Protein AF-A0A7J7H2D0-F1 (afdb_monomer_lite)

pLDDT: mean 87.84, std 9.31, range [48.44, 95.44]

Organism: Camellia sinensis (NCBI:txid4442)

Foldseek 3Di:
DLVLLVLLLDAPVSLVVSLVVFADDPPDPDLTNLLVQCPDPDVVSVLSSLSSLCSNQQPVHPCNVVSVVSCVVSVVVVSLVCQCVPPDPSSNLSSQAPAEQDDQDQDDPRHGDGSYPPHLCQPDPDQVDARPPPRHGRVPDPGGDHDYDDPDDDDDPPPDD

Secondary structure (DSSP, 8-state):
-HHHHHHHTS-HHHHHHHHHHHSPPTT--S--HHHHHHT-S-HHHHHHHHHHHHHHH-TTSTTHHHHHHHHHHTTHHHHHHHGGG-S-HHHHHHHH-S-B---S-SEETTEEPTTSTT-GGG--S-TTS--TTT---TTT------B---SS----TT---

Radius of gy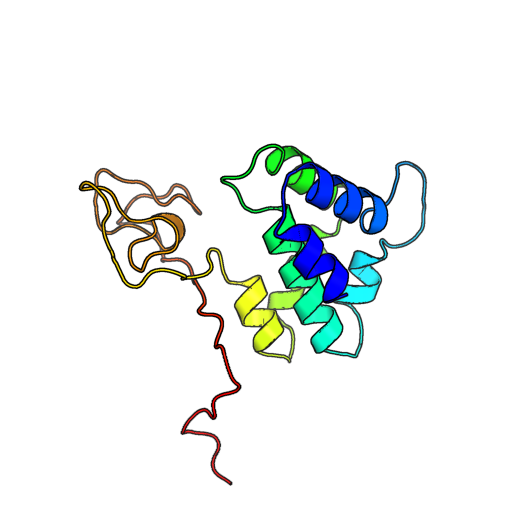ration: 17.08 Å; chains: 1; bounding box: 44×41×50 Å

Sequence (161 aa):
MYVLSNVASGNEFHKEAVTNQLFPQIGDNIQSIMIKLLQSNDSRLRTACVWTVVNLTFPSRPGAHSRVAKLQNACITSQLKDMLNDPCLDVKVRQMSVVQIEHSEMMERGKPKPGGLSDPRLGTIDQKIKCETCMANMAECPGHFGHLELAKPMFLIFLSF

Structure (mmCIF, N/CA/C/O backbone):
data_AF-A0A7J7H2D0-F1
#
_entry.id   AF-A0A7J7H2D0-F1
#
loop_
_atom_site.group_PDB
_atom_site.id
_atom_site.type_symbol
_atom_site.label_atom_id
_atom_site.label_alt_id
_atom_site.label_comp_id
_atom_site.label_asym_id
_atom_site.label_entity_id
_atom_site.label_seq_id
_atom_site.pdbx_PDB_ins_code
_atom_site.Cartn_x
_atom_site.Cartn_y
_atom_site.Cartn_z
_atom_site.occupancy
_atom_site.B_iso_or_equiv
_atom_site.auth_seq_id
_atom_site.auth_comp_id
_atom_site.auth_asym_id
_atom_site.auth_atom_id
_atom_site.pdbx_PDB_model_num
ATOM 1 N N . MET A 1 1 ? -12.792 6.284 9.889 1.00 90.50 1 MET A N 1
ATOM 2 C CA . MET A 1 1 ? -11.502 5.889 9.277 1.00 90.50 1 MET A CA 1
ATOM 3 C C . MET A 1 1 ? -11.389 6.210 7.797 1.00 90.50 1 MET A C 1
ATOM 5 O O . MET A 1 1 ? -10.421 6.865 7.452 1.00 90.50 1 MET A O 1
ATOM 9 N N . TYR A 1 2 ? -12.341 5.845 6.930 1.00 89.19 2 TYR A N 1
ATOM 10 C CA . TYR A 1 2 ? -12.249 6.176 5.494 1.00 89.19 2 TYR A CA 1
ATOM 11 C C . TYR A 1 2 ? -12.040 7.670 5.196 1.00 89.19 2 TYR A C 1
ATOM 13 O O . TYR A 1 2 ? -11.247 8.009 4.328 1.00 89.19 2 TYR A O 1
ATOM 21 N N . VAL A 1 3 ? -12.651 8.568 5.981 1.00 92.62 3 VAL A N 1
ATOM 22 C CA . VAL A 1 3 ? -12.385 10.017 5.891 1.00 92.62 3 VAL A CA 1
ATOM 23 C C . VAL A 1 3 ? -10.897 10.332 6.087 1.00 92.62 3 VAL A C 1
ATOM 25 O O . VAL A 1 3 ? -10.307 11.007 5.254 1.00 92.62 3 VAL A O 1
ATOM 28 N N . LEU A 1 4 ? -10.265 9.796 7.137 1.00 92.50 4 LEU A N 1
ATOM 29 C CA . LEU A 1 4 ? -8.832 9.998 7.395 1.00 92.50 4 LEU A CA 1
ATOM 30 C C . LEU A 1 4 ? -7.959 9.391 6.298 1.00 92.50 4 LEU A C 1
ATOM 32 O O . LEU A 1 4 ? -6.946 9.975 5.932 1.00 92.50 4 LEU A O 1
ATOM 36 N N . SER A 1 5 ? -8.376 8.254 5.743 1.00 92.06 5 SER A N 1
ATOM 37 C CA . SER A 1 5 ? -7.683 7.618 4.627 1.00 92.06 5 SER A CA 1
ATOM 38 C C . SER A 1 5 ? -7.681 8.491 3.368 1.00 92.06 5 SER A C 1
ATOM 40 O O . SER A 1 5 ? -6.636 8.657 2.737 1.00 92.06 5 SER A O 1
ATOM 42 N N . ASN A 1 6 ? -8.820 9.118 3.058 1.00 91.56 6 ASN A N 1
ATOM 43 C CA . ASN A 1 6 ? -8.947 10.065 1.951 1.00 91.56 6 ASN A CA 1
ATOM 44 C C . ASN A 1 6 ? -8.151 11.350 2.208 1.00 91.56 6 ASN A C 1
ATOM 46 O O . ASN A 1 6 ? -7.505 11.863 1.305 1.00 91.56 6 ASN A O 1
ATOM 50 N N . VAL A 1 7 ? -8.145 11.868 3.438 1.00 93.38 7 VAL A N 1
ATOM 51 C CA . VAL A 1 7 ? -7.307 13.029 3.784 1.00 93.38 7 VAL A CA 1
ATOM 52 C C . VAL A 1 7 ? -5.821 12.675 3.626 1.00 93.38 7 VAL A C 1
ATOM 54 O O . VAL A 1 7 ? -5.053 13.454 3.063 1.00 93.38 7 VAL A O 1
ATOM 57 N N . ALA A 1 8 ? -5.416 11.465 4.022 1.00 92.75 8 ALA A N 1
ATOM 58 C CA . ALA A 1 8 ? -4.039 10.992 3.909 1.00 92.75 8 ALA A CA 1
ATOM 59 C C . ALA A 1 8 ? -3.531 10.851 2.461 1.00 92.75 8 ALA A C 1
ATOM 61 O O . ALA A 1 8 ? -2.315 10.845 2.261 1.00 92.75 8 ALA A O 1
ATOM 62 N N . SER A 1 9 ? -4.393 10.769 1.441 1.00 89.94 9 SER A N 1
ATOM 63 C CA . SER A 1 9 ? -3.958 10.766 0.032 1.00 89.94 9 SER A CA 1
ATOM 64 C C . SER A 1 9 ? -3.591 12.167 -0.490 1.00 89.94 9 SER A C 1
ATOM 66 O O . SER A 1 9 ? -2.980 12.292 -1.553 1.00 89.94 9 SER A O 1
ATOM 68 N N . GLY A 1 10 ? -3.893 13.216 0.283 1.00 89.88 10 GLY A N 1
ATOM 69 C CA . GLY A 1 10 ? -3.629 14.610 -0.059 1.00 89.88 10 GLY A CA 1
ATOM 70 C C . GLY A 1 10 ? -2.156 15.043 -0.008 1.00 89.88 10 GLY A C 1
ATOM 71 O O . GLY A 1 10 ? -1.219 14.262 -0.211 1.00 89.88 10 GLY A O 1
ATOM 72 N N . ASN A 1 11 ? -1.955 16.344 0.224 1.00 91.31 11 ASN A N 1
ATOM 73 C CA . ASN A 1 11 ? -0.633 16.963 0.343 1.00 91.31 11 ASN A CA 1
ATOM 74 C C . ASN A 1 11 ? 0.019 16.679 1.714 1.00 91.31 11 ASN A C 1
ATOM 76 O O . ASN A 1 11 ? -0.566 16.030 2.581 1.00 91.31 11 ASN A O 1
ATOM 80 N N . GLU A 1 12 ? 1.241 17.171 1.917 1.00 91.00 12 GLU A N 1
ATOM 81 C CA . GLU A 1 12 ? 1.995 16.930 3.155 1.00 91.00 12 GLU A CA 1
ATOM 82 C C . GLU A 1 12 ? 1.320 17.502 4.406 1.00 91.00 12 GLU A C 1
ATOM 84 O O . GLU A 1 12 ? 1.329 16.843 5.442 1.00 91.00 12 GLU A O 1
ATOM 89 N N . PHE A 1 13 ? 0.649 18.652 4.298 1.00 92.56 13 PHE A N 1
ATOM 90 C CA . PHE A 1 13 ? -0.118 19.226 5.406 1.00 92.56 13 PHE A CA 1
ATOM 91 C C . PHE A 1 13 ? -1.247 18.285 5.857 1.00 92.56 13 PHE A C 1
ATOM 93 O O . PHE A 1 13 ? -1.410 18.020 7.047 1.00 92.56 13 PHE A O 1
ATOM 100 N N . HIS A 1 14 ? -1.986 17.702 4.907 1.00 94.19 14 HIS A N 1
ATOM 101 C CA . HIS A 1 14 ? -3.014 16.708 5.217 1.00 94.19 14 HIS A CA 1
ATOM 102 C C . HIS A 1 14 ? -2.424 15.448 5.865 1.00 94.19 14 HIS A C 1
ATOM 104 O O . HIS A 1 14 ? -2.972 14.937 6.843 1.00 94.19 14 HIS A O 1
ATOM 110 N N . LYS A 1 15 ? -1.292 14.949 5.351 1.00 92.81 15 LYS A N 1
ATOM 111 C CA . LYS A 1 15 ? -0.612 13.770 5.910 1.00 92.81 15 LYS A CA 1
ATOM 112 C C . LYS A 1 15 ? -0.113 14.024 7.329 1.00 92.81 15 LYS A C 1
ATOM 114 O O . LYS A 1 15 ? -0.237 13.143 8.179 1.00 92.81 15 LYS A O 1
ATOM 119 N N . GLU A 1 16 ? 0.434 15.203 7.601 1.00 90.88 16 GLU A N 1
ATOM 120 C CA . GLU A 1 16 ? 0.889 15.596 8.933 1.00 90.88 16 GLU A CA 1
ATOM 121 C C . GLU A 1 16 ? -0.277 15.696 9.921 1.00 90.88 16 GLU A C 1
ATOM 123 O O . GLU A 1 16 ? -0.198 15.125 11.009 1.00 90.88 16 GLU A O 1
ATOM 128 N N . ALA A 1 17 ? -1.396 16.305 9.519 1.00 92.06 17 ALA A N 1
ATOM 129 C CA . ALA A 1 17 ? -2.603 16.369 10.341 1.00 92.06 17 ALA A CA 1
ATOM 130 C C . ALA A 1 17 ? -3.123 14.969 10.716 1.00 92.06 17 ALA A C 1
ATOM 132 O O . ALA A 1 17 ? -3.376 14.691 11.889 1.00 92.06 17 ALA A O 1
ATOM 133 N N . VAL A 1 18 ? -3.206 14.052 9.743 1.00 93.00 18 VAL A N 1
ATOM 134 C CA . VAL A 1 18 ? -3.625 12.661 9.994 1.00 93.00 18 VAL A CA 1
ATOM 135 C C . VAL A 1 18 ? -2.618 11.928 10.887 1.00 93.00 18 VAL A C 1
ATOM 137 O O . VAL A 1 18 ? -3.017 11.208 11.801 1.00 93.00 18 VAL A O 1
ATOM 140 N N . THR A 1 19 ? -1.317 12.134 10.665 1.00 89.88 19 THR A N 1
ATOM 141 C CA . THR A 1 19 ? -0.243 11.559 11.494 1.00 89.88 19 THR A CA 1
ATOM 142 C C . THR A 1 19 ? -0.395 11.994 12.951 1.00 89.88 19 THR A C 1
ATOM 144 O O . THR A 1 19 ? -0.352 11.151 13.842 1.00 89.88 19 THR A O 1
ATOM 147 N N . ASN A 1 20 ? -0.623 13.286 13.197 1.00 88.00 20 ASN A N 1
ATOM 148 C CA . ASN A 1 20 ? -0.763 13.831 14.547 1.00 88.00 20 ASN A CA 1
ATOM 149 C C . ASN A 1 20 ? -2.016 13.324 15.271 1.00 88.00 20 ASN A C 1
ATOM 151 O O . ASN A 1 20 ? -2.011 13.222 16.496 1.00 88.00 20 ASN A O 1
ATOM 155 N N . GLN A 1 21 ? -3.071 12.993 14.525 1.00 88.38 21 GLN A N 1
ATOM 156 C CA . GLN A 1 21 ? -4.303 12.440 15.079 1.00 88.38 21 GLN A CA 1
ATOM 157 C C . GLN A 1 21 ? -4.204 10.938 15.388 1.00 88.38 21 GLN A C 1
ATOM 159 O O . GLN A 1 21 ? -4.846 10.460 16.322 1.00 88.38 21 GLN A O 1
ATOM 164 N N . LEU A 1 22 ? -3.461 10.176 14.582 1.00 86.81 22 LEU A N 1
ATOM 165 C CA . LEU A 1 22 ? -3.439 8.713 14.664 1.00 86.81 22 LEU A CA 1
ATOM 166 C C . LEU A 1 22 ? -2.260 8.160 15.467 1.00 86.81 22 LEU A C 1
ATOM 168 O O . LEU A 1 22 ? -2.384 7.106 16.101 1.00 86.81 22 LEU A O 1
ATOM 172 N N . PHE A 1 23 ? -1.104 8.817 15.407 1.00 82.12 23 PHE A N 1
ATOM 173 C CA . PHE A 1 23 ? 0.116 8.316 16.033 1.00 82.12 23 PHE A CA 1
ATOM 174 C C . PHE A 1 23 ? 0.235 8.872 17.454 1.00 82.12 23 PHE A C 1
ATOM 176 O O . PHE A 1 23 ? -0.196 9.998 17.708 1.00 82.12 23 PHE A O 1
ATOM 183 N N . PRO A 1 24 ? 0.787 8.087 18.394 1.00 71.94 24 PRO A N 1
ATOM 184 C CA . PRO A 1 24 ? 0.936 8.541 19.766 1.00 71.94 24 PRO A CA 1
ATOM 185 C C . PRO A 1 24 ? 1.871 9.752 19.804 1.00 71.94 24 PRO A C 1
ATOM 187 O O . PRO A 1 24 ? 2.918 9.765 19.149 1.00 71.94 24 PRO A O 1
ATOM 190 N N . GLN A 1 25 ? 1.483 10.769 20.568 1.00 68.19 25 GLN A N 1
ATOM 191 C CA . GLN A 1 25 ? 2.360 11.890 20.883 1.00 68.19 25 GLN A CA 1
ATOM 192 C C . GLN A 1 25 ? 3.326 11.465 21.997 1.00 68.19 25 GLN A C 1
ATOM 194 O O . GLN A 1 25 ? 3.032 10.556 22.778 1.00 68.19 25 GLN A O 1
ATOM 199 N N . ILE A 1 26 ? 4.511 12.076 22.041 1.00 57.38 26 ILE A N 1
ATOM 200 C CA . ILE A 1 26 ? 5.556 11.739 23.019 1.00 57.38 26 ILE A CA 1
ATOM 201 C C . ILE A 1 26 ? 4.973 11.871 24.437 1.00 57.38 26 ILE A C 1
ATOM 203 O O . ILE A 1 26 ? 4.645 12.977 24.855 1.00 57.38 26 ILE A O 1
ATOM 207 N N . GLY A 1 27 ? 4.859 10.752 25.163 1.00 56.28 27 GLY A N 1
ATOM 208 C CA . GLY A 1 27 ? 4.429 10.717 26.569 1.00 56.28 27 GLY A CA 1
ATOM 209 C C . GLY A 1 27 ? 3.152 9.926 26.871 1.00 56.28 27 GLY A C 1
ATOM 210 O O . GLY A 1 27 ? 2.916 9.622 28.038 1.00 56.28 27 GLY A O 1
ATOM 211 N N . ASP A 1 28 ? 2.363 9.527 25.869 1.00 55.59 28 ASP A N 1
ATOM 212 C CA . ASP A 1 28 ? 1.135 8.763 26.123 1.00 55.59 28 ASP A CA 1
ATOM 213 C C . ASP A 1 28 ? 1.398 7.252 26.194 1.00 55.59 28 ASP A C 1
ATOM 215 O O . ASP A 1 28 ? 1.671 6.589 25.196 1.00 55.59 28 ASP A O 1
ATOM 219 N N . ASN A 1 29 ? 1.227 6.680 27.390 1.00 50.59 29 ASN A N 1
ATOM 220 C CA . ASN A 1 29 ? 1.276 5.237 27.678 1.00 50.59 29 ASN A CA 1
ATOM 221 C C . ASN A 1 29 ? 0.042 4.468 27.137 1.00 50.59 29 ASN A C 1
ATOM 223 O O . ASN A 1 29 ? -0.299 3.376 27.593 1.00 50.59 29 ASN A O 1
ATOM 227 N N . ILE A 1 30 ? -0.691 5.072 26.200 1.00 56.03 30 ILE A N 1
ATOM 228 C CA . ILE A 1 30 ? -1.926 4.548 25.627 1.00 56.03 30 ILE A CA 1
ATOM 229 C C . ILE A 1 30 ? -1.545 3.832 24.334 1.00 56.03 30 ILE A C 1
ATOM 231 O O . ILE A 1 30 ? -0.935 4.435 23.453 1.00 56.03 30 ILE A O 1
ATOM 235 N N . GLN A 1 31 ? -1.931 2.555 24.195 1.00 63.59 31 GLN A N 1
ATOM 236 C CA . GLN A 1 31 ? -1.858 1.863 22.904 1.00 63.59 31 GLN A CA 1
ATOM 237 C C . GLN A 1 31 ? -2.393 2.789 21.812 1.00 63.59 31 GLN A C 1
ATOM 239 O O . GLN A 1 31 ? -3.543 3.237 21.900 1.00 63.59 31 GLN A O 1
ATOM 244 N N . SER A 1 32 ? -1.553 3.074 20.812 1.00 75.25 32 SER A N 1
ATOM 245 C CA . SER A 1 32 ? -1.904 3.955 19.701 1.00 75.25 32 SER A CA 1
ATOM 246 C C . SER A 1 32 ? -3.296 3.606 19.176 1.00 75.25 32 SER A C 1
ATOM 248 O O . SER A 1 32 ? -3.631 2.428 19.022 1.00 75.25 32 SER A O 1
ATOM 250 N N . ILE A 1 33 ? -4.101 4.627 18.867 1.00 86.25 33 ILE A N 1
ATOM 251 C CA . ILE A 1 33 ? -5.412 4.457 18.224 1.00 86.25 33 ILE A CA 1
ATOM 252 C C . ILE A 1 33 ? -5.283 3.532 17.001 1.00 86.25 33 ILE A C 1
ATOM 254 O O . ILE A 1 33 ? -6.161 2.706 16.767 1.00 86.25 33 ILE A O 1
ATOM 258 N N . MET A 1 34 ? -4.152 3.588 16.289 1.00 87.25 34 MET A N 1
ATOM 259 C CA . MET A 1 34 ? -3.829 2.676 15.191 1.00 87.25 34 MET A CA 1
ATOM 260 C C . MET A 1 34 ? -3.837 1.205 15.599 1.00 87.25 34 MET A C 1
ATOM 262 O O . MET A 1 34 ? -4.451 0.404 14.907 1.00 87.25 34 MET A O 1
ATOM 266 N N . ILE A 1 35 ? -3.211 0.834 16.718 1.00 88.88 35 ILE A N 1
ATOM 267 C CA . ILE A 1 35 ? -3.174 -0.561 17.184 1.00 88.88 35 ILE A CA 1
ATOM 268 C C . ILE A 1 35 ? -4.596 -1.045 17.479 1.00 88.88 35 ILE A C 1
ATOM 270 O O . ILE A 1 35 ? -4.994 -2.100 16.996 1.00 88.88 35 ILE A O 1
ATOM 274 N N . LYS A 1 36 ? -5.403 -0.230 18.171 1.00 90.19 36 LYS A N 1
ATOM 275 C CA . LYS A 1 36 ? -6.812 -0.556 18.454 1.00 90.19 36 LYS A CA 1
ATOM 276 C C . LYS A 1 36 ? -7.637 -0.737 17.177 1.00 90.19 36 LYS A C 1
ATOM 278 O O . LYS A 1 36 ? -8.496 -1.611 17.115 1.00 90.19 36 LYS A O 1
ATOM 283 N N . LEU A 1 37 ? -7.387 0.083 16.156 1.00 92.44 37 LEU A N 1
ATOM 284 C CA . LEU A 1 37 ? -8.061 -0.019 14.861 1.00 92.44 37 LEU A CA 1
ATOM 285 C C . LEU A 1 37 ? -7.614 -1.254 14.072 1.00 92.44 37 LEU A C 1
ATOM 287 O O . LEU A 1 37 ? -8.461 -1.926 13.490 1.00 92.44 37 LEU A O 1
ATOM 291 N N . LEU A 1 38 ? -6.316 -1.571 14.082 1.00 92.44 38 LEU A N 1
ATOM 292 C CA . LEU A 1 38 ? -5.752 -2.770 13.455 1.00 92.44 38 LEU A CA 1
ATOM 293 C C . LEU A 1 38 ? -6.218 -4.057 14.148 1.00 92.44 38 LEU A C 1
ATOM 295 O O . LEU A 1 38 ? -6.355 -5.075 13.487 1.00 92.44 38 LEU A O 1
ATOM 299 N N . GLN A 1 39 ? -6.524 -4.010 15.444 1.00 93.06 39 GLN A N 1
ATOM 300 C CA . GLN A 1 39 ? -7.057 -5.139 16.217 1.00 93.06 39 GLN A CA 1
ATOM 301 C C . GLN A 1 39 ? -8.595 -5.168 16.278 1.00 93.06 39 GLN A C 1
ATOM 303 O O . GLN A 1 39 ? -9.176 -5.981 16.994 1.00 93.06 39 GLN A O 1
ATOM 308 N N . SER A 1 40 ? -9.283 -4.276 15.559 1.00 95.06 40 SER A N 1
ATOM 309 C CA . SER A 1 40 ? -10.747 -4.215 15.580 1.00 95.06 40 SER A CA 1
ATOM 310 C C . SER A 1 40 ? -11.371 -5.480 14.993 1.00 95.06 40 SER A C 1
ATOM 312 O O . SER A 1 40 ? -10.874 -6.010 14.006 1.00 95.06 40 SER A O 1
ATOM 314 N N . ASN A 1 41 ? -12.523 -5.912 15.513 1.00 95.06 41 ASN A N 1
ATOM 315 C CA . ASN A 1 41 ? -13.297 -7.010 14.921 1.00 95.06 41 ASN A CA 1
ATOM 316 C C . ASN A 1 41 ? -13.860 -6.661 13.528 1.00 95.06 41 ASN A C 1
ATOM 318 O O . ASN A 1 41 ? -14.067 -7.558 12.711 1.00 95.06 41 ASN A O 1
ATOM 322 N N . ASP A 1 42 ? -14.064 -5.373 13.221 1.00 95.44 42 ASP A N 1
ATOM 323 C CA . ASP A 1 42 ? -14.553 -4.926 11.912 1.00 95.44 42 ASP A CA 1
ATOM 324 C C . ASP A 1 42 ? -13.408 -4.906 10.889 1.00 95.44 42 ASP A C 1
ATOM 326 O O . ASP A 1 42 ? -12.510 -4.059 10.947 1.00 95.44 42 ASP A O 1
ATOM 330 N N . SER A 1 43 ? -13.456 -5.817 9.916 1.00 94.62 43 SER A N 1
ATOM 331 C CA . SER A 1 43 ? -12.453 -5.898 8.850 1.00 94.62 43 SER A CA 1
ATOM 332 C C . SER A 1 43 ? -12.347 -4.610 8.041 1.00 94.62 43 SER A C 1
ATOM 334 O O . SER A 1 43 ? -11.256 -4.261 7.603 1.00 94.62 43 SER A O 1
ATOM 336 N N . ARG A 1 44 ? -13.430 -3.839 7.894 1.00 93.38 44 ARG A N 1
ATOM 337 C CA . ARG A 1 44 ? -13.416 -2.567 7.156 1.00 93.38 44 ARG A CA 1
ATOM 338 C C . ARG A 1 44 ? -12.577 -1.520 7.876 1.00 93.38 44 ARG A C 1
ATOM 340 O O . ARG A 1 44 ? -11.883 -0.737 7.228 1.00 93.38 44 ARG A O 1
ATOM 347 N N . LEU A 1 45 ? -12.606 -1.512 9.213 1.00 94.75 45 LEU A N 1
ATOM 348 C CA . LEU A 1 45 ? -11.756 -0.627 10.011 1.00 94.75 45 LEU A CA 1
ATOM 349 C C . LEU A 1 45 ? -10.286 -1.013 9.873 1.00 94.75 45 LEU A C 1
ATOM 351 O O . LEU A 1 45 ? -9.464 -0.125 9.641 1.00 94.75 45 LEU A O 1
ATOM 355 N N . ARG A 1 46 ? -9.974 -2.313 9.931 1.00 95.38 46 ARG A N 1
ATOM 356 C CA . ARG A 1 46 ? -8.615 -2.831 9.717 1.00 95.38 46 ARG A CA 1
ATOM 357 C C . ARG A 1 46 ? -8.091 -2.469 8.328 1.00 95.38 46 ARG A C 1
ATOM 359 O O . ARG A 1 46 ? -7.039 -1.844 8.216 1.00 95.38 46 ARG A O 1
ATOM 366 N N . THR A 1 47 ? -8.871 -2.745 7.286 1.00 93.06 47 THR A N 1
ATOM 367 C CA . THR A 1 47 ? -8.559 -2.409 5.890 1.00 93.06 47 THR A CA 1
ATOM 368 C C . THR A 1 47 ? -8.302 -0.914 5.705 1.00 93.06 47 THR A C 1
ATOM 370 O O . THR A 1 47 ? -7.262 -0.526 5.175 1.00 93.06 47 THR A O 1
ATOM 373 N N . ALA A 1 48 ? -9.210 -0.053 6.178 1.00 93.25 48 ALA A N 1
ATOM 374 C CA . ALA A 1 48 ? -9.046 1.397 6.074 1.00 93.25 48 ALA A CA 1
ATOM 375 C C . ALA A 1 48 ? -7.830 1.906 6.863 1.00 93.25 48 ALA A C 1
ATOM 377 O O . ALA A 1 48 ? -7.193 2.882 6.463 1.00 93.25 48 ALA A O 1
ATOM 378 N N . CYS A 1 49 ? -7.504 1.265 7.987 1.00 94.19 49 CYS A N 1
ATOM 379 C CA . CYS A 1 49 ? -6.344 1.601 8.803 1.00 94.19 49 CYS A CA 1
ATOM 380 C C . CYS A 1 49 ? -5.034 1.276 8.067 1.00 94.19 49 CYS A C 1
ATOM 382 O O . CYS A 1 49 ? -4.212 2.177 7.902 1.00 94.19 49 CYS A O 1
ATOM 384 N N . VAL A 1 50 ? -4.890 0.057 7.528 1.00 93.25 50 VAL A N 1
ATOM 385 C CA . VAL A 1 50 ? -3.744 -0.335 6.682 1.00 93.25 50 VAL A CA 1
ATOM 386 C C . VAL A 1 50 ? -3.614 0.604 5.480 1.00 93.25 50 VAL A C 1
ATOM 388 O O . VAL A 1 50 ? -2.536 1.133 5.222 1.00 93.25 50 VAL A O 1
ATOM 391 N N . TRP A 1 51 ? -4.724 0.914 4.805 1.00 91.56 51 TRP A N 1
ATOM 392 C CA . TRP A 1 51 ? -4.729 1.834 3.664 1.00 91.56 51 TRP A CA 1
ATOM 393 C C . TRP A 1 51 ? -4.265 3.249 4.025 1.00 91.56 51 TRP A C 1
ATOM 395 O O . TRP A 1 51 ? -3.492 3.881 3.308 1.00 91.56 51 TRP A O 1
ATOM 405 N N . THR A 1 52 ? -4.690 3.743 5.189 1.00 93.00 52 THR A N 1
ATOM 406 C CA . THR A 1 52 ? -4.233 5.040 5.701 1.00 93.00 52 THR A CA 1
ATOM 407 C C . THR A 1 52 ? -2.724 5.034 5.942 1.00 93.00 52 THR A C 1
ATOM 409 O O . THR A 1 52 ? -2.061 6.000 5.572 1.00 93.00 52 THR A O 1
ATOM 412 N N . VAL A 1 53 ? -2.160 3.952 6.496 1.00 91.50 53 VAL A N 1
ATOM 413 C CA . VAL A 1 53 ? -0.702 3.818 6.663 1.00 91.50 53 VAL A CA 1
ATOM 414 C C . VAL A 1 53 ? 0.005 3.892 5.316 1.00 91.50 53 VAL A C 1
ATOM 416 O O . VAL A 1 53 ? 0.916 4.704 5.180 1.00 91.50 53 VAL A O 1
ATOM 419 N N . VAL A 1 54 ? -0.448 3.125 4.320 1.00 89.00 54 VAL A N 1
ATOM 420 C CA . VAL A 1 54 ? 0.130 3.128 2.963 1.00 89.00 54 VAL A CA 1
ATOM 421 C C . VAL A 1 54 ? 0.146 4.543 2.376 1.00 89.00 54 VAL A C 1
ATOM 423 O O . VAL A 1 54 ? 1.190 5.013 1.918 1.00 89.00 54 VAL A O 1
ATOM 426 N N . ASN A 1 55 ? -0.973 5.266 2.470 1.00 89.88 55 ASN A N 1
ATOM 427 C CA . ASN A 1 55 ? -1.068 6.645 1.989 1.00 89.88 55 ASN A CA 1
ATOM 428 C C . ASN A 1 55 ? -0.100 7.589 2.717 1.00 89.88 55 ASN A C 1
ATOM 430 O O . ASN A 1 55 ? 0.473 8.490 2.098 1.00 89.88 55 ASN A O 1
ATOM 434 N N . LEU A 1 56 ? 0.116 7.397 4.019 1.00 90.12 56 LEU A N 1
ATOM 435 C CA . LEU A 1 56 ? 1.075 8.185 4.789 1.00 90.12 56 LEU A CA 1
ATOM 436 C C . LEU A 1 56 ? 2.525 7.836 4.422 1.00 90.12 56 LEU A C 1
ATOM 4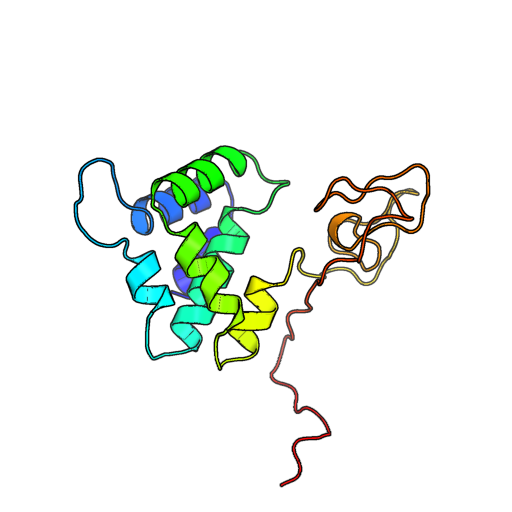38 O O . LEU A 1 56 ? 3.357 8.735 4.327 1.00 90.12 56 LEU A O 1
ATOM 442 N N . THR A 1 57 ? 2.859 6.571 4.185 1.00 88.31 57 THR A N 1
ATOM 443 C CA . THR A 1 57 ? 4.254 6.115 4.044 1.00 88.31 57 THR A CA 1
ATOM 444 C C . THR A 1 57 ? 4.726 5.938 2.606 1.00 88.31 57 THR A C 1
ATOM 446 O O . THR A 1 57 ? 5.787 5.356 2.391 1.00 88.31 57 THR A O 1
ATOM 449 N N . PHE A 1 58 ? 3.972 6.423 1.619 1.00 82.56 58 PHE A N 1
ATOM 450 C CA . PHE A 1 58 ? 4.339 6.267 0.213 1.00 82.56 58 PHE A CA 1
ATOM 451 C C . PHE A 1 58 ? 5.749 6.838 -0.079 1.00 82.56 58 PHE A C 1
ATOM 453 O O . PHE A 1 58 ? 5.955 8.036 0.141 1.00 82.56 58 PHE A O 1
ATOM 460 N N . PRO A 1 59 ? 6.713 6.034 -0.584 1.00 72.56 59 PRO A N 1
ATOM 461 C CA . PRO A 1 59 ? 8.138 6.395 -0.596 1.00 72.56 59 PRO A CA 1
ATOM 462 C C . PRO A 1 59 ? 8.476 7.655 -1.394 1.00 72.56 59 PRO A C 1
ATOM 464 O O . PRO A 1 59 ? 9.340 8.428 -0.996 1.00 72.56 59 PRO A O 1
ATOM 467 N N . SER A 1 60 ? 7.775 7.898 -2.503 1.00 73.56 60 SER A N 1
ATOM 468 C CA . SER A 1 60 ? 8.049 9.034 -3.392 1.00 73.56 60 SER A CA 1
ATOM 469 C C . SER A 1 60 ? 7.592 10.386 -2.828 1.00 73.56 60 SER A C 1
ATOM 471 O O . SER A 1 60 ? 7.770 11.411 -3.484 1.00 73.56 60 SER A O 1
ATOM 473 N N . ARG A 1 61 ? 6.949 10.417 -1.650 1.00 79.19 61 ARG A N 1
ATOM 474 C CA . ARG A 1 61 ? 6.432 11.649 -1.038 1.00 79.19 61 ARG A CA 1
ATOM 475 C C . ARG A 1 61 ? 7.416 12.212 -0.000 1.00 79.19 61 ARG A C 1
ATOM 477 O O . ARG A 1 61 ? 7.979 11.440 0.781 1.00 79.19 61 ARG A O 1
ATOM 484 N N . PRO A 1 62 ? 7.594 13.547 0.074 1.00 83.38 62 PRO A N 1
ATOM 485 C CA . PRO A 1 62 ? 8.385 14.177 1.130 1.00 83.38 62 PRO A CA 1
ATOM 486 C C . PRO A 1 62 ? 7.928 13.731 2.527 1.00 83.38 62 PRO A C 1
ATOM 488 O O . PRO A 1 62 ? 6.771 13.377 2.733 1.00 83.38 62 PRO A O 1
ATOM 491 N N . GLY A 1 63 ? 8.841 13.684 3.497 1.00 84.62 63 GLY A N 1
ATOM 492 C CA . GLY A 1 63 ? 8.507 13.324 4.882 1.00 84.62 63 GLY A CA 1
ATOM 493 C C . GLY A 1 63 ? 8.104 11.859 5.122 1.00 84.62 63 GLY A C 1
ATOM 494 O O . GLY A 1 63 ? 7.879 11.487 6.276 1.00 84.62 63 GLY A O 1
ATOM 495 N N . ALA A 1 64 ? 8.054 11.005 4.087 1.00 85.94 64 ALA A N 1
ATOM 496 C CA . ALA A 1 64 ? 7.706 9.589 4.228 1.00 85.94 64 ALA A CA 1
ATOM 497 C C . ALA A 1 64 ? 8.655 8.860 5.188 1.00 85.94 64 ALA A C 1
ATOM 499 O O . ALA A 1 64 ? 8.189 8.182 6.101 1.00 85.94 64 ALA A O 1
ATOM 500 N N . HIS A 1 65 ? 9.969 9.080 5.066 1.00 86.19 65 HIS A N 1
ATOM 501 C CA . HIS A 1 65 ? 10.970 8.500 5.969 1.00 86.19 65 HIS A CA 1
ATOM 502 C C . HIS A 1 65 ? 10.729 8.868 7.440 1.00 86.19 65 HIS A C 1
ATOM 504 O O . HIS A 1 65 ? 10.751 7.993 8.302 1.00 86.19 65 HIS A O 1
ATOM 510 N N . SER A 1 66 ? 10.419 10.135 7.733 1.00 88.06 66 SER A N 1
ATOM 511 C CA . SER A 1 66 ? 10.117 10.586 9.097 1.00 88.06 66 SER A CA 1
ATOM 512 C C . SER A 1 66 ? 8.850 9.929 9.649 1.00 88.06 66 SER A C 1
ATOM 514 O O . SER A 1 66 ? 8.801 9.566 10.823 1.00 88.06 66 SER A O 1
ATOM 516 N N . ARG A 1 67 ? 7.822 9.730 8.813 1.00 89.56 67 ARG A N 1
ATOM 517 C CA . ARG A 1 67 ? 6.590 9.025 9.210 1.00 89.56 67 ARG A CA 1
ATOM 518 C C . ARG A 1 67 ? 6.829 7.534 9.440 1.00 89.56 67 ARG A C 1
ATOM 520 O O . ARG A 1 67 ? 6.313 6.992 10.414 1.00 89.56 67 ARG A O 1
ATOM 527 N N . VAL A 1 68 ? 7.650 6.892 8.609 1.00 88.50 68 VAL A N 1
ATOM 528 C CA . VAL A 1 68 ? 8.076 5.498 8.811 1.00 88.50 68 VAL A CA 1
ATOM 529 C C . VAL A 1 68 ? 8.841 5.352 10.127 1.00 88.50 68 VAL A C 1
ATOM 531 O O . VAL A 1 68 ? 8.532 4.450 10.902 1.00 88.50 68 VAL A O 1
ATOM 534 N N . ALA A 1 69 ? 9.758 6.272 10.439 1.00 86.69 69 ALA A N 1
ATOM 535 C CA . ALA A 1 69 ? 10.474 6.270 11.714 1.00 86.69 69 ALA A CA 1
ATOM 536 C C . ALA A 1 69 ? 9.518 6.420 12.914 1.00 86.69 69 ALA A C 1
ATOM 538 O O . ALA A 1 69 ? 9.638 5.692 13.897 1.00 86.69 69 ALA A O 1
ATOM 539 N N . LYS A 1 70 ? 8.505 7.297 12.821 1.00 86.69 70 LYS A N 1
ATOM 540 C CA . LYS A 1 70 ? 7.456 7.418 13.854 1.00 86.69 70 LYS A CA 1
ATOM 541 C C . LYS A 1 70 ? 6.677 6.110 14.047 1.00 86.69 70 LYS A C 1
ATOM 543 O O . LYS A 1 70 ? 6.450 5.707 15.183 1.00 86.69 70 LYS A O 1
ATOM 548 N N . LEU A 1 71 ? 6.303 5.429 12.961 1.00 84.94 71 LEU A N 1
ATOM 549 C CA . LEU A 1 71 ? 5.615 4.131 13.024 1.00 84.94 71 LEU A CA 1
ATOM 550 C C . LEU A 1 71 ? 6.474 3.042 13.673 1.00 84.94 71 LEU A C 1
ATOM 552 O O . LEU A 1 71 ? 5.958 2.233 14.446 1.00 84.94 71 LEU A O 1
ATOM 556 N N . GLN A 1 72 ? 7.772 3.022 13.357 1.00 85.88 72 GLN A N 1
ATOM 557 C CA . GLN A 1 72 ? 8.739 2.096 13.947 1.00 85.88 72 GLN A CA 1
ATOM 558 C C . GLN A 1 72 ? 8.887 2.337 15.452 1.00 85.88 72 GLN A C 1
ATOM 560 O O . GLN A 1 72 ? 8.773 1.391 16.226 1.00 85.88 72 GLN A O 1
ATOM 565 N N . ASN A 1 73 ? 9.042 3.595 15.868 1.00 80.50 73 ASN A N 1
ATOM 566 C CA . ASN A 1 73 ? 9.179 3.967 17.279 1.00 80.50 73 ASN A CA 1
ATOM 567 C C . ASN A 1 73 ? 7.905 3.706 18.097 1.00 80.50 73 ASN A C 1
ATOM 569 O O . ASN A 1 73 ? 7.984 3.450 19.293 1.00 80.50 73 ASN A O 1
ATOM 573 N N . ALA A 1 74 ? 6.733 3.750 17.461 1.00 79.62 74 ALA A N 1
ATOM 574 C CA . ALA A 1 74 ? 5.449 3.480 18.102 1.00 79.62 74 ALA A CA 1
ATOM 575 C C . ALA A 1 74 ? 5.091 1.980 18.178 1.00 79.62 74 ALA A C 1
ATOM 577 O O . ALA A 1 74 ? 3.964 1.649 18.545 1.00 79.62 74 ALA A O 1
ATOM 578 N N . CYS A 1 75 ? 5.998 1.073 17.787 1.00 80.38 75 CYS A N 1
ATOM 579 C CA . CYS A 1 75 ? 5.761 -0.376 17.717 1.00 80.38 75 CYS A CA 1
ATOM 580 C C . CYS A 1 75 ? 4.541 -0.778 16.860 1.00 80.38 75 CYS A C 1
ATOM 582 O O . CYS A 1 75 ? 3.998 -1.867 17.014 1.00 80.38 75 CYS A O 1
ATOM 584 N N . ILE A 1 76 ? 4.101 0.077 15.929 1.00 86.38 76 ILE A N 1
ATOM 585 C CA . ILE A 1 76 ? 2.960 -0.211 15.040 1.00 86.38 76 ILE A CA 1
ATOM 586 C C . ILE A 1 76 ? 3.376 -1.207 13.944 1.00 86.38 76 ILE A C 1
ATOM 588 O O . ILE A 1 76 ? 2.553 -1.945 13.407 1.00 86.38 76 ILE A O 1
ATOM 592 N N . THR A 1 77 ? 4.668 -1.261 13.615 1.00 85.94 77 THR A N 1
ATOM 593 C CA . THR A 1 77 ? 5.207 -2.115 12.548 1.00 85.94 77 THR A CA 1
ATOM 594 C C . THR A 1 77 ? 5.069 -3.610 12.821 1.00 85.94 77 THR A C 1
ATOM 596 O O . THR A 1 77 ? 4.886 -4.360 11.865 1.00 85.94 77 THR A O 1
ATOM 599 N N . SER A 1 78 ? 5.128 -4.060 14.080 1.00 87.38 78 SER A N 1
ATOM 600 C CA . SER A 1 78 ? 4.854 -5.461 14.432 1.00 87.38 78 SER A CA 1
ATOM 601 C C . SER A 1 78 ? 3.391 -5.806 14.169 1.00 87.38 78 SER A C 1
ATOM 603 O O . SER A 1 78 ? 3.117 -6.743 13.429 1.00 87.38 78 SER A O 1
ATOM 605 N N . GLN A 1 79 ? 2.467 -4.970 14.650 1.00 90.31 79 GLN A N 1
ATOM 606 C CA . GLN A 1 79 ? 1.038 -5.160 14.412 1.00 90.31 79 GLN A CA 1
ATOM 607 C C . GLN A 1 79 ? 0.699 -5.164 12.915 1.00 90.31 79 GLN A C 1
ATOM 609 O O . GLN A 1 79 ? -0.128 -5.960 12.487 1.00 90.31 79 GLN A O 1
ATOM 614 N N . LEU A 1 80 ? 1.337 -4.306 12.109 1.00 90.25 80 LEU A N 1
ATOM 615 C CA . LEU A 1 80 ? 1.164 -4.310 10.652 1.00 90.25 80 LEU A CA 1
ATOM 616 C C . LEU A 1 80 ? 1.648 -5.621 10.022 1.00 90.25 80 LEU A C 1
ATOM 618 O O . LEU A 1 80 ? 0.953 -6.177 9.177 1.00 90.25 80 LEU A O 1
ATOM 622 N N . LYS A 1 81 ? 2.801 -6.153 10.449 1.00 90.88 81 LYS A N 1
ATOM 623 C CA . LYS A 1 81 ? 3.290 -7.459 9.971 1.00 90.88 81 LYS A CA 1
ATOM 624 C C . LYS A 1 81 ? 2.297 -8.580 10.276 1.00 90.88 81 LYS A C 1
ATOM 626 O O . LYS A 1 81 ? 2.059 -9.415 9.407 1.00 90.88 81 LYS A O 1
ATOM 631 N N . ASP A 1 82 ? 1.672 -8.556 11.449 1.00 92.25 82 ASP A N 1
ATOM 632 C CA . ASP A 1 82 ? 0.682 -9.563 11.844 1.00 92.25 82 ASP A CA 1
ATOM 633 C C . ASP A 1 82 ? -0.582 -9.532 10.968 1.00 92.25 82 ASP A C 1
ATOM 635 O O . ASP A 1 82 ? -1.245 -10.559 10.815 1.00 92.25 82 ASP A O 1
ATOM 639 N N . MET A 1 83 ? -0.878 -8.407 10.303 1.00 93.25 83 MET A N 1
ATOM 640 C CA . MET A 1 83 ? -2.011 -8.295 9.371 1.00 93.25 83 MET A CA 1
ATOM 641 C C . MET A 1 83 ? -1.871 -9.199 8.134 1.00 93.25 83 MET A C 1
ATOM 643 O O . MET A 1 83 ? -2.857 -9.436 7.438 1.00 93.25 83 MET A O 1
ATOM 647 N N . LEU A 1 84 ? -0.681 -9.749 7.854 1.00 91.50 84 LEU A N 1
ATOM 648 C CA . LEU A 1 84 ? -0.507 -10.789 6.829 1.00 91.50 84 LEU A CA 1
ATOM 649 C C . LEU A 1 84 ? -1.298 -12.066 7.152 1.00 91.50 84 LEU A C 1
ATOM 651 O O . LEU A 1 84 ? -1.685 -12.798 6.241 1.00 91.50 84 LEU A O 1
ATOM 655 N N . ASN A 1 85 ? -1.575 -12.302 8.434 1.00 93.38 85 ASN A N 1
ATOM 656 C CA . ASN A 1 85 ? -2.349 -13.440 8.918 1.00 93.38 85 ASN A CA 1
ATOM 657 C C . ASN A 1 85 ? -3.842 -13.110 9.093 1.00 93.38 85 ASN A C 1
ATOM 659 O O . ASN A 1 85 ? -4.585 -13.918 9.648 1.00 93.38 85 ASN A O 1
ATOM 663 N N . ASP A 1 86 ? -4.303 -11.938 8.638 1.00 95.44 86 ASP A N 1
ATOM 664 C CA . ASP A 1 86 ? -5.700 -11.534 8.795 1.00 95.44 86 ASP A CA 1
ATOM 665 C C . ASP A 1 86 ? -6.647 -12.468 8.012 1.00 95.44 86 ASP A C 1
ATOM 667 O O . ASP A 1 86 ? -6.378 -12.809 6.850 1.00 95.44 86 ASP A O 1
ATOM 671 N N . PRO A 1 87 ? -7.789 -12.880 8.593 1.00 93.44 87 PRO A N 1
ATOM 672 C CA . PRO A 1 87 ? -8.773 -13.685 7.873 1.00 93.44 87 PRO A CA 1
ATOM 673 C C . PRO A 1 87 ? -9.375 -12.949 6.665 1.00 93.44 87 PRO A C 1
ATOM 675 O O . PRO A 1 87 ? -9.787 -13.587 5.697 1.00 93.44 87 PRO A O 1
ATOM 678 N N . CYS A 1 88 ? -9.414 -11.613 6.682 1.00 92.12 88 CYS A N 1
ATOM 679 C CA . CYS A 1 88 ? -9.931 -10.804 5.588 1.00 92.12 88 CYS A CA 1
ATOM 680 C C . CYS A 1 88 ? -8.889 -10.643 4.473 1.00 92.12 88 CYS A C 1
ATOM 682 O O . CYS A 1 88 ? -7.791 -10.122 4.677 1.00 92.12 88 CYS A O 1
ATOM 684 N N . LEU A 1 89 ? -9.256 -11.049 3.255 1.00 90.00 89 LEU A N 1
ATOM 685 C CA . LEU A 1 89 ? -8.379 -10.941 2.089 1.00 90.00 89 LEU A CA 1
ATOM 686 C C . LEU A 1 89 ? -8.012 -9.487 1.761 1.00 90.00 89 LEU A C 1
ATOM 688 O O . LEU A 1 89 ? -6.854 -9.215 1.462 1.00 90.00 89 LEU A O 1
ATOM 692 N N . ASP A 1 90 ? -8.960 -8.558 1.883 1.00 90.38 90 ASP A N 1
ATOM 693 C CA . ASP A 1 90 ? -8.742 -7.134 1.600 1.00 90.38 90 ASP A CA 1
ATOM 694 C C . ASP A 1 90 ? -7.660 -6.506 2.482 1.00 90.38 90 ASP A C 1
ATOM 696 O O . ASP A 1 90 ? -6.934 -5.613 2.037 1.00 90.38 90 ASP A O 1
ATOM 700 N N . VAL A 1 91 ? -7.552 -6.978 3.727 1.00 93.25 91 VAL A N 1
ATOM 701 C CA . VAL A 1 91 ? -6.497 -6.574 4.657 1.00 93.25 91 VAL A CA 1
ATOM 702 C C . VAL A 1 91 ? -5.156 -7.124 4.179 1.00 93.25 91 VAL A C 1
ATOM 704 O O . VAL A 1 91 ? -4.201 -6.363 4.028 1.00 93.25 91 VAL A O 1
ATOM 707 N N . LYS A 1 92 ? -5.093 -8.428 3.878 1.00 93.69 92 LYS A N 1
ATOM 708 C CA . LYS A 1 92 ? -3.863 -9.095 3.424 1.00 93.69 92 LYS A CA 1
ATOM 709 C C . LYS A 1 92 ? -3.313 -8.494 2.137 1.00 93.69 92 LYS A C 1
ATOM 711 O O . LYS A 1 92 ? -2.123 -8.206 2.067 1.00 93.69 92 LYS A O 1
ATOM 716 N N . VAL A 1 93 ? -4.166 -8.275 1.134 1.00 92.00 93 VAL A N 1
ATOM 717 C CA . VAL A 1 93 ? -3.763 -7.686 -0.154 1.00 92.00 93 VAL A CA 1
ATOM 718 C C . VAL A 1 93 ? -3.139 -6.310 0.063 1.00 92.00 93 VAL A C 1
ATOM 720 O O . VAL A 1 93 ? -2.049 -6.050 -0.442 1.00 92.00 93 VAL A O 1
ATOM 723 N N . ARG A 1 94 ? -3.774 -5.449 0.869 1.00 90.56 94 ARG A N 1
ATOM 724 C CA . ARG A 1 94 ? -3.236 -4.113 1.166 1.00 90.56 94 ARG A CA 1
ATOM 725 C C . ARG A 1 94 ? -1.961 -4.155 2.002 1.00 90.56 94 ARG A C 1
ATOM 727 O O . ARG A 1 94 ? -1.097 -3.313 1.796 1.00 90.56 94 ARG A O 1
ATOM 734 N N . GLN A 1 95 ? -1.822 -5.132 2.896 1.00 91.94 95 GLN A N 1
ATOM 735 C CA . GLN A 1 95 ? -0.616 -5.295 3.705 1.00 91.94 95 GLN A CA 1
ATOM 736 C C . GLN A 1 95 ? 0.585 -5.823 2.901 1.00 91.94 95 GLN A C 1
ATOM 738 O O . GLN A 1 95 ? 1.715 -5.413 3.154 1.00 91.94 95 GLN A O 1
ATOM 743 N N . MET A 1 96 ? 0.364 -6.736 1.951 1.00 91.50 96 MET A N 1
ATOM 744 C CA . MET A 1 96 ? 1.424 -7.281 1.088 1.00 91.50 96 MET A CA 1
ATOM 745 C C . MET A 1 96 ? 1.820 -6.328 -0.039 1.00 91.50 96 MET A C 1
ATOM 747 O O . MET A 1 96 ? 2.923 -6.432 -0.576 1.00 91.50 96 MET A O 1
ATOM 751 N N . SER A 1 97 ? 0.906 -5.445 -0.436 1.00 91.94 97 SER A N 1
ATOM 752 C CA . SER A 1 97 ? 1.097 -4.595 -1.597 1.00 91.94 97 SER A CA 1
ATOM 753 C C . SER A 1 97 ? 2.165 -3.526 -1.371 1.00 91.94 97 SER A C 1
ATOM 755 O O . SER A 1 97 ? 2.073 -2.721 -0.446 1.00 91.94 97 SER A O 1
ATOM 757 N N . VAL A 1 98 ? 3.085 -3.402 -2.326 1.00 90.06 98 VAL A N 1
ATOM 758 C CA . VAL A 1 98 ? 4.095 -2.332 -2.360 1.00 90.06 98 VAL A CA 1
ATOM 759 C C . VAL A 1 98 ? 3.695 -1.143 -3.242 1.00 90.06 98 VAL A C 1
ATOM 761 O O . VAL A 1 98 ? 4.278 -0.061 -3.133 1.00 90.06 98 VAL A O 1
ATOM 764 N N . VAL A 1 99 ? 2.692 -1.320 -4.111 1.00 88.88 99 VAL A N 1
ATOM 765 C CA . VAL A 1 99 ? 2.208 -0.291 -5.041 1.00 88.88 99 VAL A CA 1
ATOM 766 C C . VAL A 1 99 ? 0.753 -0.529 -5.459 1.00 88.88 99 VAL A C 1
ATOM 768 O O . VAL A 1 99 ? 0.332 -1.664 -5.686 1.00 88.88 99 VAL A O 1
ATOM 771 N N . GLN A 1 100 ? -0.007 0.560 -5.577 1.00 90.31 100 GLN A N 1
ATOM 772 C CA . GLN A 1 100 ? -1.285 0.581 -6.285 1.00 90.31 100 GLN A CA 1
ATOM 773 C C . GLN A 1 100 ? -1.035 0.814 -7.775 1.00 90.31 100 GLN A C 1
ATOM 775 O O . GLN A 1 100 ? -0.323 1.750 -8.142 1.00 90.31 100 GLN A O 1
ATOM 780 N N . ILE A 1 101 ? -1.635 -0.015 -8.622 1.00 92.69 101 ILE A N 1
ATOM 781 C CA . ILE A 1 101 ? -1.582 0.154 -10.071 1.00 92.69 101 ILE A CA 1
ATOM 782 C C . ILE A 1 101 ? -2.723 1.078 -10.498 1.00 92.69 101 ILE A C 1
ATOM 784 O O . ILE A 1 101 ? -3.896 0.784 -10.278 1.00 92.69 101 ILE A O 1
ATOM 788 N N . GLU A 1 102 ? -2.364 2.207 -11.097 1.00 91.00 102 GLU A N 1
ATOM 789 C CA . GLU A 1 102 ? -3.290 3.252 -11.554 1.00 91.00 102 GLU A CA 1
ATOM 790 C C . GLU A 1 102 ? -3.244 3.424 -13.076 1.00 91.00 102 GLU A C 1
ATOM 792 O O . GLU A 1 102 ? -4.174 3.953 -13.686 1.00 91.00 102 GLU A O 1
ATOM 797 N N . HIS A 1 103 ? -2.158 2.968 -13.697 1.00 92.19 103 HIS A N 1
ATOM 798 C CA . HIS A 1 103 ? -1.871 3.173 -15.105 1.00 92.19 103 HIS A CA 1
ATOM 799 C C . HIS A 1 103 ? -1.703 1.833 -15.818 1.00 92.19 103 HIS A C 1
ATOM 801 O O . HIS A 1 103 ? -1.006 0.937 -15.343 1.00 92.19 103 HIS A O 1
ATOM 807 N N . SER A 1 104 ? -2.340 1.688 -16.979 1.00 92.25 104 SER A N 1
ATOM 808 C CA . SER A 1 104 ? -2.173 0.497 -17.815 1.00 92.25 104 SER A CA 1
ATOM 809 C C . SER A 1 104 ? -0.869 0.534 -18.613 1.00 92.25 104 SER A C 1
ATOM 811 O O . SER A 1 104 ? -0.386 -0.511 -19.050 1.00 92.25 104 SER A O 1
ATOM 813 N N . GLU A 1 105 ? -0.276 1.715 -18.805 1.00 92.56 105 GLU A N 1
ATOM 814 C CA . GLU A 1 105 ? 0.958 1.860 -19.564 1.00 92.56 105 GLU A CA 1
ATOM 815 C C . GLU A 1 105 ? 2.172 1.366 -18.770 1.00 92.56 105 GLU A C 1
ATOM 817 O O . GLU A 1 105 ? 2.345 1.658 -17.587 1.00 92.56 105 GLU A O 1
ATOM 822 N N . MET A 1 106 ? 3.055 0.640 -19.454 1.00 89.81 106 MET A N 1
ATOM 823 C CA . MET A 1 106 ? 4.279 0.093 -18.863 1.00 89.81 106 MET A CA 1
ATOM 824 C C . MET A 1 106 ? 5.406 1.126 -18.782 1.00 89.81 106 MET A C 1
ATOM 826 O O . MET A 1 106 ? 6.185 1.123 -17.833 1.00 89.81 106 MET A O 1
ATOM 830 N N . MET A 1 107 ? 5.507 2.004 -19.781 1.00 91.12 107 MET A N 1
ATOM 831 C CA . MET A 1 107 ? 6.639 2.912 -19.956 1.00 91.12 107 MET A CA 1
ATOM 832 C C . MET A 1 107 ? 6.156 4.337 -20.224 1.00 91.12 107 MET A C 1
ATOM 834 O O . MET A 1 107 ? 5.198 4.553 -20.961 1.00 91.12 107 MET A O 1
ATOM 838 N N . GLU A 1 108 ? 6.877 5.315 -19.690 1.00 91.62 108 GLU A N 1
ATOM 839 C CA . GLU A 1 108 ? 6.711 6.736 -19.961 1.00 91.62 108 GLU A CA 1
ATOM 840 C C . GLU A 1 108 ? 8.083 7.351 -20.263 1.00 91.62 108 GLU A C 1
ATOM 842 O O . GLU A 1 108 ? 9.020 7.258 -19.470 1.00 91.62 108 GLU A O 1
ATOM 847 N N . ARG A 1 109 ? 8.233 7.961 -21.449 1.00 91.62 109 ARG A N 1
ATOM 848 C CA . ARG A 1 109 ? 9.497 8.580 -21.908 1.00 91.62 109 ARG A CA 1
ATOM 849 C C . ARG A 1 109 ? 10.712 7.637 -21.825 1.00 91.62 109 ARG A C 1
ATOM 851 O O . ARG A 1 109 ? 11.810 8.052 -21.463 1.00 91.62 109 ARG A O 1
ATOM 858 N N . GLY A 1 110 ? 10.503 6.359 -22.147 1.00 88.56 110 GLY A N 1
ATOM 859 C CA . GLY A 1 110 ? 11.552 5.335 -22.141 1.00 88.56 110 GLY A CA 1
ATOM 860 C C . GLY A 1 110 ? 11.952 4.826 -20.752 1.00 88.56 110 GLY A C 1
ATOM 861 O O . GLY A 1 110 ? 12.896 4.049 -20.652 1.00 88.56 110 GLY A O 1
ATOM 862 N N . LYS A 1 111 ? 11.247 5.231 -19.689 1.00 89.31 111 LYS A N 1
ATOM 863 C CA . LYS A 1 111 ? 11.419 4.702 -18.330 1.00 89.31 111 LYS A CA 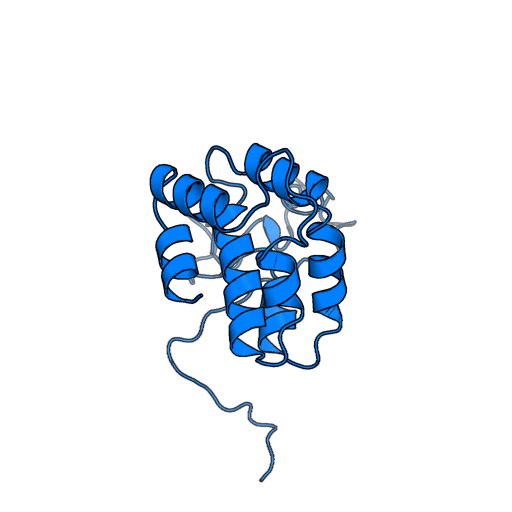1
ATOM 864 C C . LYS A 1 111 ? 10.159 3.959 -17.892 1.00 89.31 111 LYS A C 1
ATOM 866 O O . LYS A 1 111 ? 9.087 4.290 -18.393 1.00 89.31 111 LYS A O 1
ATOM 871 N N . PRO A 1 112 ? 10.252 3.000 -16.961 1.00 90.62 112 PRO A N 1
ATOM 872 C CA . PRO A 1 112 ? 9.067 2.392 -16.376 1.00 90.62 112 PRO A CA 1
ATOM 873 C C . PRO A 1 112 ? 8.139 3.443 -15.768 1.00 90.62 112 PRO A C 1
ATOM 875 O O . PRO A 1 112 ? 8.604 4.367 -15.096 1.00 90.62 112 PRO A O 1
ATOM 878 N N . LYS A 1 113 ? 6.838 3.320 -16.031 1.00 89.88 113 LYS A N 1
ATOM 879 C CA . LYS A 1 113 ? 5.837 4.258 -15.522 1.00 89.88 113 LYS A CA 1
ATOM 880 C C . LYS A 1 113 ? 5.552 3.956 -14.043 1.00 89.88 113 LYS A C 1
ATOM 882 O O . LYS A 1 113 ? 5.119 2.841 -13.744 1.00 89.88 113 LYS A O 1
ATOM 887 N N . PRO A 1 114 ? 5.760 4.908 -13.112 1.00 88.56 114 PRO A N 1
ATOM 888 C CA . PRO A 1 114 ? 5.358 4.729 -11.718 1.00 88.56 114 PRO A CA 1
ATOM 889 C C . PRO A 1 114 ? 3.847 4.497 -11.615 1.00 88.56 114 PRO A C 1
ATOM 891 O O . PRO A 1 114 ? 3.077 5.176 -12.290 1.00 88.56 114 PRO A O 1
ATOM 894 N N . GLY A 1 115 ? 3.419 3.533 -10.800 1.00 89.81 115 GLY A N 1
ATOM 895 C CA . GLY A 1 115 ? 2.016 3.108 -10.719 1.00 89.81 115 GLY A CA 1
ATOM 896 C C . GLY A 1 115 ? 1.519 2.353 -11.960 1.00 89.81 115 GLY A C 1
ATOM 897 O O . GLY A 1 115 ? 0.315 2.134 -12.097 1.00 89.81 115 GLY A O 1
ATOM 898 N N . GLY A 1 116 ? 2.420 1.980 -12.873 1.00 92.44 116 GLY A N 1
ATOM 899 C CA . GLY A 1 116 ? 2.146 1.143 -14.038 1.00 92.44 116 GLY A CA 1
ATOM 900 C C . GLY A 1 116 ? 2.517 -0.324 -13.821 1.00 92.44 116 GLY A C 1
ATOM 901 O O . GLY A 1 116 ? 3.076 -0.705 -12.794 1.00 92.44 116 GLY A O 1
ATOM 902 N N . LEU A 1 117 ? 2.251 -1.166 -14.822 1.00 92.25 117 LEU A N 1
ATOM 903 C CA . LEU A 1 117 ? 2.513 -2.614 -14.746 1.00 92.25 117 LEU A CA 1
ATOM 904 C C . LEU A 1 117 ? 4.002 -2.987 -14.656 1.00 92.25 117 LEU A C 1
ATOM 906 O O . LEU A 1 117 ? 4.323 -4.077 -14.192 1.00 92.25 117 LEU A O 1
ATOM 910 N N . SER A 1 118 ? 4.898 -2.092 -15.077 1.00 92.75 118 SER A N 1
ATOM 911 C CA . SER A 1 118 ? 6.353 -2.280 -14.983 1.00 92.75 118 SER A CA 1
ATOM 912 C C . SER A 1 118 ? 6.982 -1.473 -13.842 1.00 92.75 118 SER A C 1
ATOM 914 O O . SER A 1 118 ? 8.178 -1.199 -13.891 1.00 92.75 118 SER A O 1
ATOM 916 N N . ASP A 1 119 ? 6.199 -1.047 -12.842 1.00 93.06 119 ASP A N 1
ATOM 917 C CA . ASP A 1 119 ? 6.714 -0.267 -11.711 1.00 93.06 119 ASP A CA 1
ATOM 918 C C . ASP A 1 119 ? 7.906 -0.993 -11.037 1.00 93.06 119 ASP A C 1
ATOM 920 O O . ASP A 1 119 ? 7.750 -2.143 -10.615 1.00 93.06 119 ASP A O 1
ATOM 924 N N . PRO A 1 120 ? 9.087 -0.352 -10.898 1.00 92.06 120 PRO A N 1
ATOM 925 C CA . PRO A 1 120 ? 10.299 -0.991 -10.368 1.00 92.06 120 PRO A CA 1
ATOM 926 C C . PRO A 1 120 ? 10.178 -1.549 -8.941 1.00 92.06 120 PRO A C 1
ATOM 928 O O . PRO A 1 120 ? 11.020 -2.344 -8.506 1.00 92.06 120 PRO A O 1
ATOM 931 N N . ARG A 1 121 ? 9.146 -1.149 -8.187 1.00 91.94 121 ARG A N 1
ATOM 932 C CA . ARG A 1 121 ? 8.844 -1.710 -6.862 1.00 91.94 121 ARG A CA 1
ATOM 933 C C . ARG A 1 121 ? 8.301 -3.132 -6.938 1.00 91.94 121 ARG A C 1
ATOM 935 O O . ARG A 1 121 ? 8.499 -3.897 -6.005 1.00 91.94 121 ARG A O 1
ATOM 942 N N . LEU A 1 122 ? 7.681 -3.528 -8.048 1.00 94.44 122 LEU A N 1
ATOM 943 C CA . LEU A 1 122 ? 7.200 -4.901 -8.259 1.00 94.44 122 LEU A CA 1
ATOM 944 C C . LEU A 1 122 ? 8.340 -5.894 -8.531 1.00 94.44 122 LEU A C 1
ATOM 946 O O . LEU A 1 122 ? 8.138 -7.106 -8.465 1.00 94.44 122 LEU A O 1
ATOM 950 N N . GLY A 1 123 ? 9.535 -5.384 -8.829 1.00 93.50 123 GLY A N 1
ATOM 951 C CA . GLY A 1 123 ? 10.670 -6.144 -9.337 1.00 93.50 123 GLY A CA 1
ATOM 952 C C . GLY A 1 123 ? 11.145 -5.578 -10.673 1.00 93.50 123 GLY A C 1
ATOM 953 O O . GLY A 1 123 ? 10.580 -4.625 -11.204 1.00 93.50 123 GLY A O 1
ATOM 954 N N . THR A 1 124 ? 12.215 -6.151 -11.215 1.00 89.88 124 THR A N 1
ATOM 955 C CA . THR A 1 124 ? 12.805 -5.712 -12.486 1.00 89.88 124 THR A CA 1
ATOM 956 C C . THR A 1 124 ? 13.290 -6.905 -13.292 1.00 89.88 124 THR A C 1
ATOM 958 O O . THR A 1 124 ? 13.869 -7.838 -12.741 1.00 89.88 124 THR A O 1
ATOM 961 N N . ILE A 1 125 ? 13.068 -6.844 -14.605 1.00 90.25 125 ILE A N 1
ATOM 962 C CA . ILE A 1 125 ? 13.641 -7.763 -15.599 1.00 90.25 125 ILE A CA 1
ATOM 963 C C . ILE A 1 125 ? 14.872 -7.167 -16.300 1.00 90.25 125 ILE A C 1
ATOM 965 O O . ILE A 1 125 ? 15.489 -7.817 -17.139 1.00 90.25 125 ILE A O 1
ATOM 969 N N . ASP A 1 126 ? 15.220 -5.915 -15.996 1.00 89.44 126 ASP A N 1
ATOM 970 C CA . ASP A 1 126 ? 16.418 -5.261 -16.515 1.00 89.44 126 ASP A CA 1
ATOM 971 C C . ASP A 1 126 ? 17.575 -5.463 -15.531 1.00 89.44 126 ASP A C 1
ATOM 973 O O . ASP A 1 126 ? 17.493 -5.063 -14.369 1.00 89.44 126 ASP A O 1
ATOM 977 N N . GLN A 1 127 ? 18.672 -6.050 -16.013 1.00 88.75 127 GLN A N 1
ATOM 978 C CA . GLN A 1 127 ? 19.893 -6.295 -15.239 1.00 88.75 127 GLN A CA 1
ATOM 979 C C . GLN A 1 127 ? 20.561 -5.010 -14.728 1.00 88.75 127 GLN A C 1
ATOM 981 O O . GLN A 1 127 ? 21.315 -5.054 -13.756 1.00 88.75 127 GLN A O 1
ATOM 986 N N . LYS A 1 128 ? 20.321 -3.867 -15.381 1.00 90.31 128 LYS A N 1
ATOM 987 C CA . LYS A 1 128 ? 20.900 -2.567 -15.008 1.00 90.31 128 LYS A CA 1
ATOM 988 C C . LYS A 1 128 ? 20.109 -1.858 -13.915 1.00 90.31 128 LYS A C 1
ATOM 990 O O . LYS A 1 128 ? 20.615 -0.907 -13.321 1.00 90.31 128 LYS A O 1
ATOM 995 N N . ILE A 1 129 ? 18.877 -2.291 -13.671 1.00 89.62 129 ILE A N 1
ATOM 996 C CA . ILE A 1 129 ? 17.968 -1.686 -12.704 1.00 89.62 129 ILE A CA 1
ATOM 997 C C . ILE A 1 129 ? 17.901 -2.604 -11.485 1.00 89.62 129 ILE A C 1
ATOM 999 O O . ILE A 1 129 ? 17.906 -3.826 -11.604 1.00 89.62 129 ILE A O 1
ATOM 1003 N N . LYS A 1 130 ? 17.857 -2.010 -10.294 1.00 93.06 130 LYS A N 1
ATOM 1004 C CA . LYS A 1 130 ? 17.592 -2.732 -9.047 1.00 93.06 130 LYS A CA 1
ATOM 1005 C C . LYS A 1 130 ? 16.143 -2.517 -8.645 1.00 93.06 130 LYS A C 1
ATOM 1007 O O . LYS A 1 130 ? 15.585 -1.455 -8.908 1.00 93.06 130 LYS A O 1
ATOM 1012 N N . CYS A 1 131 ? 15.550 -3.512 -7.997 1.00 92.81 131 CYS A N 1
ATOM 1013 C CA . CYS A 1 131 ? 14.204 -3.373 -7.460 1.00 92.81 131 CYS A CA 1
ATOM 1014 C C . CYS A 1 131 ? 14.162 -2.259 -6.401 1.00 92.81 131 CYS A C 1
ATOM 1016 O O . CYS A 1 131 ? 14.973 -2.252 -5.478 1.00 92.81 131 CYS A O 1
ATOM 1018 N N . GLU A 1 132 ? 13.187 -1.356 -6.488 1.00 91.19 132 GLU A N 1
ATOM 1019 C CA . GLU A 1 132 ? 13.049 -0.241 -5.538 1.00 91.19 132 GLU A CA 1
ATOM 1020 C C . GLU A 1 132 ? 12.506 -0.667 -4.162 1.00 91.19 132 GLU A C 1
ATOM 1022 O O . GLU A 1 132 ? 12.522 0.122 -3.219 1.00 91.19 132 GLU A O 1
ATOM 1027 N N . THR A 1 133 ? 12.043 -1.912 -4.017 1.00 90.75 133 THR A N 1
ATOM 1028 C CA . THR A 1 133 ? 11.551 -2.448 -2.740 1.00 90.75 133 THR A CA 1
ATOM 1029 C C . THR A 1 133 ? 12.638 -3.187 -1.967 1.00 90.75 133 THR A C 1
ATOM 1031 O O . THR A 1 133 ? 12.906 -2.842 -0.819 1.00 90.75 133 THR A O 1
ATOM 1034 N N . CYS A 1 134 ? 13.267 -4.204 -2.562 1.00 91.69 134 CYS A N 1
ATOM 1035 C CA . CYS A 1 134 ? 14.279 -5.020 -1.877 1.00 91.69 134 CYS A CA 1
ATOM 1036 C C . CYS A 1 134 ? 15.727 -4.638 -2.205 1.00 91.69 134 CYS A C 1
ATOM 1038 O O . CYS A 1 134 ? 16.642 -5.193 -1.603 1.00 91.69 134 CYS A O 1
ATOM 1040 N N . MET A 1 135 ? 15.955 -3.722 -3.153 1.00 93.06 135 MET A N 1
ATOM 1041 C CA . MET A 1 135 ? 17.286 -3.321 -3.640 1.00 93.06 135 MET A CA 1
ATOM 1042 C C . MET A 1 135 ? 18.111 -4.456 -4.273 1.00 93.06 135 MET A C 1
ATOM 1044 O O . MET A 1 135 ? 19.289 -4.260 -4.589 1.00 93.06 135 MET A O 1
ATOM 1048 N N . ALA A 1 136 ? 17.499 -5.621 -4.502 1.00 93.12 136 ALA A N 1
ATOM 1049 C CA . ALA A 1 136 ? 18.117 -6.761 -5.167 1.00 93.12 136 ALA A CA 1
ATOM 1050 C C . ALA A 1 136 ? 18.149 -6.580 -6.695 1.00 93.12 136 ALA A C 1
ATOM 1052 O O . ALA A 1 136 ? 17.398 -5.782 -7.272 1.00 93.12 136 ALA A O 1
ATOM 1053 N N . ASN A 1 137 ? 19.040 -7.325 -7.348 1.00 94.19 137 ASN A N 1
ATOM 1054 C CA . ASN A 1 137 ? 19.112 -7.408 -8.808 1.00 94.19 137 ASN A CA 1
ATOM 1055 C C . ASN A 1 137 ? 18.045 -8.374 -9.373 1.00 94.19 137 ASN A C 1
ATOM 1057 O O . ASN A 1 137 ? 17.328 -9.033 -8.621 1.00 94.19 137 ASN A O 1
ATOM 1061 N N . MET A 1 138 ? 17.961 -8.475 -10.704 1.00 94.06 138 MET A N 1
ATOM 1062 C CA . MET A 1 138 ? 16.999 -9.338 -11.409 1.00 94.06 138 MET A CA 1
ATOM 1063 C C . MET A 1 138 ? 17.058 -10.819 -10.987 1.00 94.06 138 MET A C 1
ATOM 1065 O O . MET A 1 138 ? 16.025 -11.476 -10.959 1.00 94.06 138 MET A O 1
ATOM 1069 N N . ALA A 1 139 ? 18.241 -11.361 -10.685 1.00 94.62 139 ALA A N 1
ATOM 1070 C CA . ALA A 1 139 ? 18.405 -12.783 -10.373 1.00 94.62 139 ALA A CA 1
ATOM 1071 C C . ALA A 1 139 ? 18.028 -13.129 -8.923 1.00 94.62 139 ALA A C 1
ATOM 1073 O O . ALA A 1 139 ? 17.663 -14.265 -8.634 1.00 94.62 139 ALA A O 1
ATOM 1074 N N . GLU A 1 140 ? 18.127 -12.158 -8.016 1.00 95.38 140 GLU A N 1
ATOM 1075 C CA . GLU A 1 140 ? 17.899 -12.339 -6.577 1.00 95.38 140 GLU A CA 1
ATOM 1076 C C . GLU A 1 140 ? 16.514 -11.859 -6.123 1.00 95.38 140 GLU A C 1
ATOM 1078 O O . GLU A 1 140 ? 16.037 -12.252 -5.058 1.00 95.38 140 GLU A O 1
ATOM 1083 N N . CYS A 1 141 ? 15.865 -10.986 -6.897 1.00 95.06 141 CYS A N 1
ATOM 1084 C CA . CYS A 1 141 ? 14.564 -10.433 -6.545 1.00 95.06 141 CYS A CA 1
ATOM 1085 C C . CYS A 1 141 ? 13.451 -11.483 -6.738 1.00 95.06 141 CYS A C 1
ATOM 1087 O O . CYS A 1 141 ? 13.241 -11.938 -7.862 1.00 95.06 141 CYS A O 1
ATOM 1089 N N . PRO A 1 142 ? 12.671 -11.824 -5.693 1.00 95.31 142 PRO A N 1
ATOM 1090 C CA . PRO A 1 142 ? 11.564 -12.778 -5.813 1.00 95.31 142 PRO A CA 1
ATOM 1091 C C . PRO A 1 142 ? 10.313 -12.181 -6.483 1.00 95.31 142 PRO A C 1
ATOM 1093 O O . PRO A 1 142 ? 9.351 -12.900 -6.742 1.00 95.31 142 PRO A O 1
ATOM 1096 N N . GLY A 1 143 ? 10.306 -10.867 -6.726 1.00 94.69 143 GLY A N 1
ATOM 1097 C CA . GLY A 1 143 ? 9.117 -10.101 -7.086 1.00 94.69 143 GLY A CA 1
ATOM 1098 C C . GLY A 1 143 ? 8.309 -9.657 -5.862 1.00 94.69 143 GLY A C 1
ATOM 1099 O O . GLY A 1 143 ? 8.390 -10.237 -4.776 1.00 94.69 143 GLY A O 1
ATOM 1100 N N . HIS A 1 144 ? 7.530 -8.593 -6.037 1.00 94.88 144 HIS A N 1
ATOM 1101 C CA . HIS A 1 144 ? 6.692 -8.011 -4.991 1.00 94.88 144 HIS A CA 1
ATOM 1102 C C . HIS A 1 144 ? 5.273 -7.786 -5.503 1.00 94.88 144 HIS A C 1
ATOM 1104 O O . HIS A 1 144 ? 5.061 -7.422 -6.658 1.00 94.88 144 HIS A O 1
ATOM 1110 N N . PHE A 1 145 ? 4.287 -7.987 -4.632 1.00 94.69 145 PHE A N 1
ATOM 1111 C CA . PHE A 1 145 ? 2.889 -7.816 -5.001 1.00 94.69 145 PHE A CA 1
ATOM 1112 C C . PHE A 1 145 ? 2.523 -6.335 -5.110 1.00 94.69 145 PHE A C 1
ATOM 1114 O O . PHE A 1 145 ? 2.842 -5.533 -4.235 1.00 94.69 145 PHE A O 1
ATOM 1121 N N . GLY A 1 146 ? 1.800 -5.989 -6.169 1.00 92.88 146 GLY A N 1
ATOM 1122 C CA . GLY A 1 146 ? 0.980 -4.783 -6.232 1.00 92.88 146 GLY A CA 1
ATOM 1123 C C . GLY A 1 146 ? -0.494 -5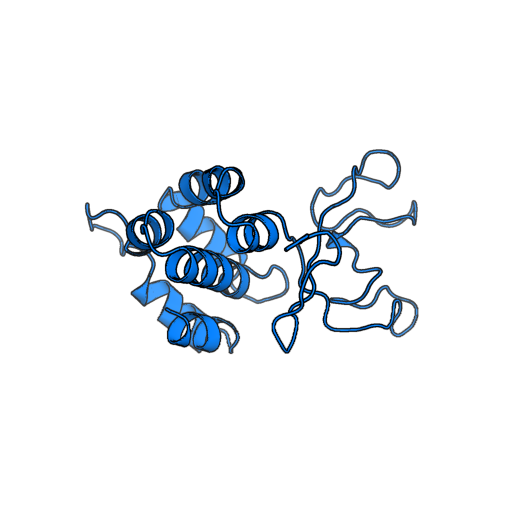.140 -6.092 1.00 92.88 146 GLY A C 1
ATOM 1124 O O . GLY A 1 146 ? -0.857 -6.313 -5.973 1.00 92.88 146 GLY A O 1
ATOM 1125 N N . HIS A 1 147 ? -1.356 -4.134 -6.150 1.00 92.31 147 HIS A N 1
ATOM 1126 C CA . HIS A 1 147 ? -2.800 -4.349 -6.204 1.00 92.31 147 HIS A CA 1
ATOM 1127 C C . HIS A 1 147 ? -3.485 -3.350 -7.138 1.00 92.31 147 HIS A C 1
ATOM 1129 O O . HIS A 1 147 ? -2.957 -2.281 -7.445 1.00 92.31 147 HIS A O 1
ATOM 1135 N N . LEU A 1 148 ? -4.687 -3.725 -7.569 1.00 91.62 148 LEU A N 1
ATOM 1136 C CA . LEU A 1 148 ? -5.618 -2.882 -8.306 1.00 91.62 148 LEU A CA 1
ATOM 1137 C C . LEU A 1 148 ? -6.808 -2.579 -7.398 1.00 91.62 148 LEU A C 1
ATOM 1139 O O . LEU A 1 148 ? -7.430 -3.498 -6.866 1.00 91.62 148 LEU A O 1
ATOM 1143 N N . GLU A 1 149 ? -7.138 -1.302 -7.248 1.00 88.00 149 GLU A N 1
ATOM 1144 C CA . GLU A 1 149 ? -8.382 -0.894 -6.599 1.00 88.00 149 GLU A CA 1
ATOM 1145 C C . GLU A 1 149 ? -9.519 -0.949 -7.620 1.00 88.00 149 GLU A C 1
ATOM 1147 O O . GLU A 1 149 ? -9.494 -0.287 -8.660 1.00 88.00 149 GLU A O 1
ATOM 1152 N N . LEU A 1 150 ? -10.523 -1.774 -7.335 1.00 88.94 150 LEU A N 1
ATOM 1153 C CA . LEU A 1 150 ? -11.673 -1.939 -8.213 1.00 88.94 150 LEU A CA 1
ATOM 1154 C C . LEU A 1 150 ? -12.711 -0.860 -7.913 1.00 88.94 150 LEU A C 1
ATOM 1156 O O . LEU A 1 150 ? -13.103 -0.654 -6.767 1.00 88.94 150 LEU A O 1
ATOM 1160 N N . ALA A 1 151 ? -13.228 -0.217 -8.960 1.00 87.31 151 ALA A N 1
ATOM 1161 C CA . ALA A 1 151 ? -14.258 0.813 -8.813 1.00 87.31 151 ALA A CA 1
ATOM 1162 C C . ALA A 1 151 ? -15.583 0.271 -8.242 1.00 87.31 151 ALA A C 1
ATOM 1164 O O . ALA A 1 151 ? -16.386 1.031 -7.699 1.00 87.31 151 ALA A O 1
ATOM 1165 N N . LYS A 1 152 ? -15.838 -1.034 -8.401 1.00 87.75 152 LYS A N 1
ATOM 1166 C CA . LYS A 1 152 ? -17.033 -1.726 -7.910 1.00 87.75 152 LYS A CA 1
ATOM 1167 C C . LYS A 1 152 ? -16.665 -3.122 -7.399 1.00 87.75 152 LYS A C 1
ATOM 1169 O O . LYS A 1 152 ? -15.707 -3.704 -7.910 1.00 87.75 152 LYS A O 1
ATOM 1174 N N . PRO A 1 153 ? -17.430 -3.680 -6.442 1.00 86.62 153 PRO A N 1
ATOM 1175 C CA . PRO A 1 153 ? -17.279 -5.073 -6.040 1.00 86.62 153 PRO A CA 1
ATOM 1176 C C . PRO A 1 153 ? -17.427 -6.006 -7.244 1.00 86.62 153 PRO A C 1
ATOM 1178 O O . PRO A 1 153 ? -18.330 -5.830 -8.062 1.00 86.62 153 PRO A O 1
ATOM 1181 N N . MET A 1 154 ? -16.546 -6.998 -7.329 1.00 85.00 154 MET A N 1
ATOM 1182 C CA . MET A 1 154 ? -16.548 -8.022 -8.371 1.00 85.00 154 MET A CA 1
ATOM 1183 C C . MET A 1 154 ? -16.607 -9.396 -7.712 1.00 85.00 154 MET A C 1
ATOM 1185 O O . MET A 1 154 ? -15.969 -9.624 -6.685 1.00 85.00 154 MET A O 1
ATOM 1189 N N . PHE A 1 155 ? -17.357 -10.319 -8.308 1.00 85.19 155 PHE A N 1
ATOM 1190 C CA . PHE A 1 155 ? -17.409 -11.698 -7.837 1.00 85.19 155 PHE A CA 1
ATOM 1191 C C . PHE A 1 155 ? -16.251 -12.496 -8.432 1.00 85.19 155 PHE A C 1
ATOM 1193 O O . PHE A 1 155 ? -16.010 -12.455 -9.640 1.00 85.19 155 PHE A O 1
ATOM 1200 N N . LEU A 1 156 ? -15.543 -13.238 -7.582 1.00 83.00 156 LEU A N 1
ATOM 1201 C CA . LEU A 1 156 ? -14.576 -14.226 -8.040 1.00 83.00 156 LEU A CA 1
ATOM 1202 C C . LEU A 1 156 ? -15.338 -15.437 -8.587 1.00 83.00 156 LEU A C 1
ATOM 1204 O O . LEU A 1 156 ? -16.205 -15.974 -7.902 1.00 83.00 156 LEU A O 1
ATOM 1208 N N . ILE A 1 157 ? -14.981 -15.891 -9.791 1.00 82.00 157 ILE A N 1
ATOM 1209 C CA . ILE A 1 157 ? -15.718 -16.935 -10.530 1.00 82.00 157 ILE A CA 1
ATOM 1210 C C . ILE A 1 157 ? -15.805 -18.287 -9.790 1.00 82.00 157 ILE A C 1
ATOM 1212 O O . ILE A 1 157 ? -16.649 -19.109 -10.120 1.00 82.00 157 ILE A O 1
ATOM 1216 N N . PHE A 1 158 ? -14.969 -18.506 -8.768 1.00 73.75 158 PHE A N 1
ATOM 1217 C CA . PHE A 1 158 ? -14.941 -19.728 -7.954 1.00 73.75 158 PHE A 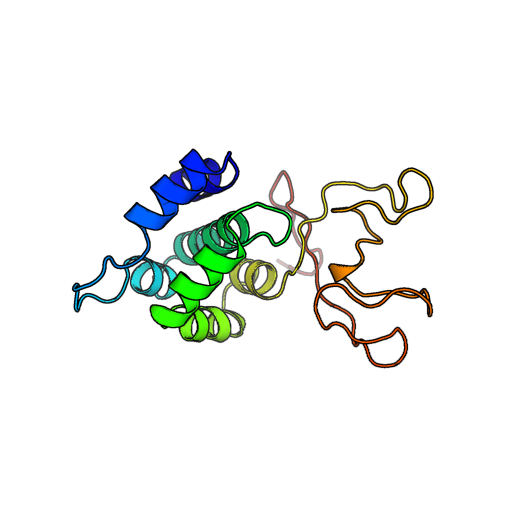CA 1
ATOM 1218 C C . PHE A 1 158 ? -15.808 -19.677 -6.686 1.00 73.75 158 PHE A C 1
ATOM 1220 O O . PHE A 1 158 ? -15.836 -20.650 -5.931 1.00 73.75 158 PHE A O 1
ATOM 1227 N N . LEU A 1 159 ? -16.533 -18.581 -6.440 1.00 58.50 159 LEU A N 1
ATOM 1228 C CA . LEU A 1 159 ? -17.603 -18.563 -5.443 1.00 58.50 159 LEU A CA 1
ATOM 1229 C C . LEU A 1 159 ? -18.811 -19.308 -6.028 1.00 58.50 159 LEU A C 1
ATOM 1231 O O . LEU A 1 159 ? -19.713 -18.711 -6.609 1.00 58.50 159 LEU A O 1
ATOM 1235 N N . SER A 1 160 ? -18.764 -20.637 -5.932 1.00 48.44 160 SER A N 1
ATOM 1236 C CA . SER A 1 160 ? -19.898 -21.514 -6.232 1.00 48.44 160 SER A CA 1
ATOM 1237 C C . SER A 1 160 ? -20.983 -21.262 -5.181 1.00 48.44 160 SER A C 1
ATOM 1239 O O . SER A 1 160 ? -20.679 -21.298 -3.987 1.00 48.44 160 SER A O 1
ATOM 1241 N N . PHE A 1 161 ? -22.200 -20.954 -5.631 1.00 50.66 161 PHE A N 1
ATOM 1242 C CA . PHE A 1 161 ? -23.401 -20.898 -4.791 1.00 50.66 161 PHE A CA 1
ATOM 1243 C C . PHE A 1 161 ? -23.766 -22.279 -4.241 1.00 50.66 161 PHE A C 1
ATOM 1245 O O . PHE A 1 161 ? -23.528 -23.275 -4.964 1.00 50.66 161 PHE A O 1
#

InterPro domains:
  IPR007080 RNA polymerase Rpb1, domain 1 [PF04997] (92-157)
  IPR016024 Armadillo-type fold [SSF48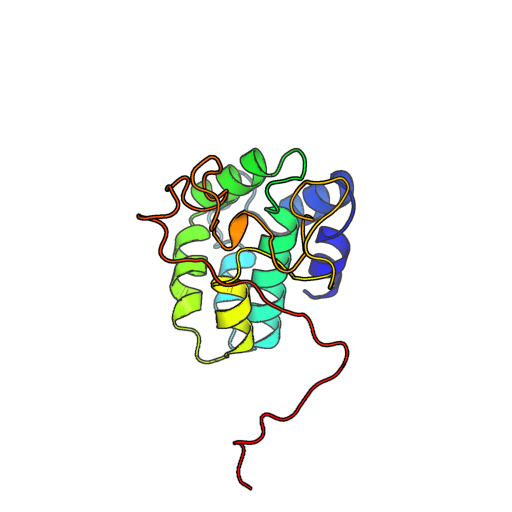371] (3-102)
  IPR038739 Armadillo-type fold containing protein ARMC8/Vid28 [PTHR15651] (1-100)
  IPR044893 RNA polymerase Rpb1, clamp domain superfamily [G3DSA:4.10.860.120] (73-161)